Protein AF-A0A7S0ZBP8-F1 (afdb_monomer)

Secondary structure (DSSP, 8-state):
--------HHHHHHHHHHHHHTTSSGGGS---------------S-------------------PPPSBBTTT--BTTSS-EEE-S-TT---EEEHHHHHHTT--HHHHHH-TT---TTTTT---TTSHHHHHHHHHHHHHHHHHHHHHHHHHHHHHTTTT-

pLDDT: mean 72.68, std 21.28, range [35.44, 97.38]

Organism: NCBI:txid708627

Structure (mmCIF, N/CA/C/O backbone):
data_AF-A0A7S0ZBP8-F1
#
_entry.id   AF-A0A7S0ZBP8-F1
#
loop_
_atom_site.group_PDB
_atom_site.id
_atom_site.type_symbol
_atom_site.label_atom_id
_atom_site.label_alt_id
_atom_site.label_comp_id
_atom_site.label_asym_id
_atom_site.label_entity_id
_atom_site.label_seq_id
_atom_site.pdbx_PDB_ins_code
_atom_site.Cartn_x
_atom_site.Cartn_y
_atom_site.Cartn_z
_atom_site.occupancy
_atom_site.B_iso_or_equiv
_atom_site.auth_seq_id
_atom_site.auth_comp_id
_atom_site.auth_asym_id
_atom_site.auth_atom_id
_atom_site.pdbx_PDB_model_num
ATOM 1 N N . MET A 1 1 ? 44.136 10.427 9.299 1.00 45.34 1 MET A N 1
ATOM 2 C CA . MET A 1 1 ? 44.328 10.925 7.928 1.00 45.34 1 MET A CA 1
ATOM 3 C C . MET A 1 1 ? 43.539 9.967 7.051 1.00 45.34 1 MET A C 1
ATOM 5 O O . MET A 1 1 ? 43.930 8.815 6.970 1.00 45.34 1 MET A O 1
ATOM 9 N N . ASP A 1 2 ? 42.333 10.274 6.588 1.00 39.94 2 ASP A N 1
ATOM 10 C CA . ASP A 1 2 ? 41.768 11.600 6.349 1.00 39.94 2 ASP A CA 1
ATOM 11 C C . ASP A 1 2 ? 40.243 11.616 6.516 1.00 39.94 2 ASP A C 1
ATOM 13 O O . ASP A 1 2 ? 39.526 10.775 5.979 1.00 39.94 2 ASP A O 1
ATOM 17 N N . GLU A 1 3 ? 39.784 12.600 7.291 1.00 53.72 3 GLU A N 1
ATOM 18 C CA . GLU A 1 3 ? 38.437 13.160 7.252 1.00 53.72 3 GLU A CA 1
ATOM 19 C C . GLU A 1 3 ? 38.456 14.320 6.246 1.00 53.72 3 GLU A C 1
ATOM 21 O O . GLU A 1 3 ? 39.053 15.358 6.516 1.00 53.72 3 GLU A O 1
ATOM 26 N N . MET A 1 4 ? 37.850 14.133 5.078 1.00 52.19 4 MET A N 1
ATOM 27 C CA . MET A 1 4 ? 37.465 15.159 4.092 1.00 52.19 4 MET A CA 1
ATOM 28 C C . MET A 1 4 ? 36.795 14.353 2.968 1.00 52.19 4 MET A C 1
ATOM 30 O O . MET A 1 4 ? 37.409 13.445 2.431 1.00 52.19 4 MET A O 1
ATOM 34 N N . GLU A 1 5 ? 35.517 14.478 2.630 1.00 49.88 5 GLU A N 1
ATOM 35 C CA . GLU A 1 5 ? 34.766 15.693 2.353 1.00 49.88 5 GLU A CA 1
ATOM 36 C C . GLU A 1 5 ? 33.281 15.465 2.674 1.00 49.88 5 GLU A C 1
ATOM 38 O O . GLU A 1 5 ? 32.619 14.596 2.107 1.00 49.88 5 GLU A O 1
ATOM 43 N N . MET A 1 6 ? 32.742 16.264 3.590 1.00 52.03 6 MET A N 1
ATOM 44 C CA . MET A 1 6 ? 31.329 16.250 3.955 1.00 52.03 6 MET A CA 1
ATOM 45 C C . MET A 1 6 ? 30.750 17.655 3.808 1.00 52.03 6 MET A C 1
ATOM 47 O O . MET A 1 6 ? 30.241 18.196 4.772 1.00 52.03 6 MET A O 1
ATOM 51 N N . PHE A 1 7 ? 30.840 18.266 2.626 1.00 48.69 7 PHE A N 1
ATOM 52 C CA . PHE A 1 7 ? 30.105 19.496 2.308 1.00 48.69 7 PHE A CA 1
ATOM 53 C C . PHE A 1 7 ? 29.890 19.610 0.796 1.00 48.69 7 PHE A C 1
ATOM 55 O O . PHE A 1 7 ? 30.866 19.711 0.066 1.00 48.69 7 PHE A O 1
ATOM 62 N N . SER A 1 8 ? 28.622 19.574 0.350 1.00 53.81 8 SER A N 1
ATOM 63 C CA . SER A 1 8 ? 28.043 20.399 -0.745 1.00 53.81 8 SER A CA 1
ATOM 64 C C . SER A 1 8 ? 26.692 19.864 -1.290 1.00 53.81 8 SER A C 1
ATOM 66 O O . SER A 1 8 ? 26.326 20.123 -2.433 1.00 53.81 8 SER A O 1
ATOM 68 N N . PHE A 1 9 ? 25.896 19.115 -0.512 1.00 47.28 9 PHE A N 1
ATOM 69 C CA . PHE A 1 9 ? 24.532 18.757 -0.959 1.00 47.28 9 PHE A CA 1
ATOM 70 C C . PHE A 1 9 ? 23.498 19.866 -0.699 1.00 47.28 9 PHE A C 1
ATOM 72 O O . PHE A 1 9 ? 22.523 19.973 -1.441 1.00 47.28 9 PHE A O 1
ATOM 79 N N . ASP A 1 10 ? 23.735 20.737 0.287 1.00 46.47 10 ASP A N 1
ATOM 80 C CA . ASP A 1 10 ? 22.779 21.790 0.662 1.00 46.47 10 ASP A CA 1
ATOM 81 C C . ASP A 1 10 ? 22.759 22.981 -0.312 1.00 46.47 10 ASP A C 1
ATOM 83 O O . ASP A 1 10 ? 21.755 23.686 -0.400 1.00 46.47 10 ASP A O 1
ATOM 87 N N . ILE A 1 11 ? 23.825 23.191 -1.096 1.00 50.41 11 ILE A N 1
ATOM 88 C CA . ILE A 1 11 ? 23.882 24.281 -2.086 1.00 50.41 11 ILE A CA 1
ATOM 89 C C . ILE A 1 11 ? 23.091 23.902 -3.349 1.00 50.41 11 ILE A C 1
ATOM 91 O O . ILE A 1 11 ? 22.291 24.701 -3.832 1.00 50.41 11 ILE A O 1
ATOM 95 N N . ILE A 1 12 ? 23.208 22.651 -3.814 1.00 53.53 12 ILE A N 1
ATOM 96 C CA . ILE A 1 12 ? 22.434 22.144 -4.965 1.00 53.53 12 ILE A CA 1
ATOM 97 C C . ILE A 1 12 ? 20.932 22.077 -4.632 1.00 53.53 12 ILE A C 1
ATOM 99 O O . ILE A 1 12 ? 20.080 22.318 -5.488 1.00 53.53 12 ILE A O 1
ATOM 103 N N . PHE A 1 13 ? 20.591 21.793 -3.370 1.00 51.44 13 PHE A N 1
ATOM 104 C CA . PHE A 1 13 ? 19.205 21.684 -2.916 1.00 51.44 13 PHE A CA 1
ATOM 105 C C . PHE A 1 13 ? 18.428 23.010 -3.003 1.00 51.44 13 PHE A C 1
ATOM 107 O O . PHE A 1 13 ? 17.231 22.985 -3.287 1.00 51.44 13 PHE A O 1
ATOM 114 N N . ASN A 1 14 ? 19.089 24.161 -2.833 1.00 49.94 14 ASN A N 1
ATOM 115 C CA . ASN A 1 14 ? 18.423 25.465 -2.925 1.00 49.94 14 ASN A CA 1
ATOM 116 C C . ASN A 1 14 ? 18.255 25.967 -4.371 1.00 49.94 14 ASN A C 1
ATOM 118 O O . ASN A 1 14 ? 17.224 26.567 -4.673 1.00 49.94 14 ASN A O 1
ATOM 122 N N . GLU A 1 15 ? 19.173 25.658 -5.294 1.00 50.78 15 GLU A N 1
ATOM 123 C CA . GLU A 1 15 ? 19.006 26.026 -6.715 1.00 50.78 15 GLU A CA 1
ATOM 124 C C . GLU A 1 15 ? 17.877 25.239 -7.410 1.00 50.78 15 GLU A C 1
ATOM 126 O O . GLU A 1 15 ? 17.181 25.780 -8.274 1.00 50.78 15 GLU A O 1
ATOM 131 N N . MET A 1 16 ? 17.617 23.985 -7.010 1.00 53.16 16 MET A N 1
ATOM 132 C CA . MET A 1 16 ? 16.524 23.187 -7.594 1.00 53.16 16 MET A CA 1
ATOM 133 C C . MET A 1 16 ? 15.120 23.640 -7.154 1.00 53.16 16 MET A C 1
ATOM 135 O O . MET A 1 16 ? 14.142 23.348 -7.849 1.00 53.16 16 MET A O 1
ATOM 139 N N . ILE A 1 17 ? 14.993 24.365 -6.036 1.00 56.31 17 ILE A N 1
ATOM 140 C CA . ILE A 1 17 ? 13.701 24.877 -5.550 1.00 56.31 17 ILE A CA 1
ATOM 141 C C . ILE A 1 17 ? 13.234 26.085 -6.382 1.00 56.31 17 ILE A C 1
ATOM 143 O O . ILE A 1 17 ? 12.043 26.181 -6.687 1.00 56.31 17 ILE A O 1
ATOM 147 N N . GLU A 1 18 ? 14.137 26.962 -6.837 1.00 50.66 18 GLU A N 1
ATOM 148 C CA . GLU A 1 18 ? 13.751 28.149 -7.621 1.00 50.66 18 GLU A CA 1
ATOM 149 C C . GLU A 1 18 ? 13.313 27.829 -9.060 1.00 50.66 18 GLU A C 1
ATOM 151 O O . GLU A 1 18 ? 12.442 28.510 -9.611 1.00 50.66 18 GLU A O 1
ATOM 156 N N . GLN A 1 19 ? 13.834 26.761 -9.675 1.00 51.91 19 GLN A N 1
ATOM 157 C CA . GLN A 1 19 ? 13.426 26.385 -11.036 1.00 51.91 19 GLN A CA 1
ATOM 158 C C . GLN A 1 19 ? 12.028 25.749 -11.099 1.00 51.91 19 GLN A C 1
ATOM 160 O O . GLN A 1 19 ? 11.353 25.850 -12.126 1.00 51.91 19 GLN A O 1
ATOM 165 N N . HIS A 1 20 ? 11.538 25.158 -10.004 1.00 48.62 20 HIS A N 1
ATOM 166 C CA . HIS A 1 20 ? 10.223 24.512 -9.983 1.00 48.62 20 HIS A CA 1
ATOM 167 C C . HIS A 1 20 ? 9.043 25.477 -9.792 1.00 48.62 20 HIS A C 1
ATOM 169 O O . HIS A 1 20 ? 7.914 25.106 -10.121 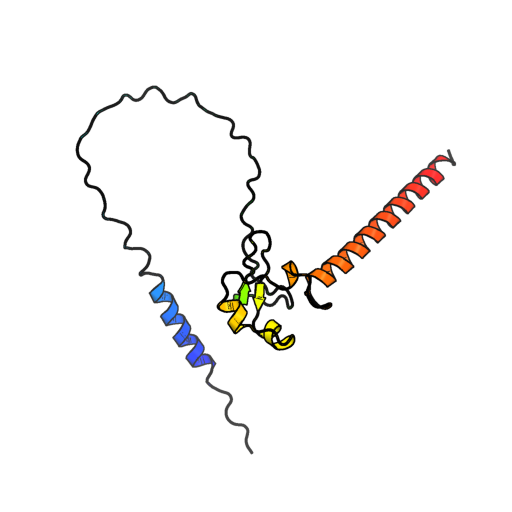1.00 48.62 20 HIS A O 1
ATOM 175 N N . PHE A 1 21 ? 9.267 26.716 -9.335 1.00 44.00 21 PHE A N 1
ATOM 176 C CA . PHE A 1 21 ? 8.180 27.696 -9.193 1.00 44.00 21 PHE A CA 1
ATOM 177 C C . PHE A 1 21 ? 7.760 28.306 -10.547 1.00 44.00 21 PHE A C 1
ATOM 179 O O . PHE A 1 21 ? 6.569 28.500 -10.793 1.00 44.00 21 PHE A O 1
ATOM 186 N N . LYS A 1 22 ? 8.698 28.491 -11.491 1.00 46.19 22 LYS A N 1
ATOM 187 C CA . LYS A 1 22 ? 8.428 29.110 -12.810 1.00 46.19 22 LYS A CA 1
ATOM 188 C C . LYS A 1 22 ? 7.641 28.237 -13.798 1.00 46.19 22 LYS A C 1
ATOM 190 O O . LYS A 1 22 ? 7.109 28.755 -14.774 1.00 46.19 22 LYS A O 1
ATOM 195 N N . VAL A 1 23 ? 7.512 26.929 -13.559 1.00 47.50 23 VAL A N 1
ATOM 196 C CA . VAL A 1 23 ? 6.758 26.026 -14.458 1.00 47.50 23 VAL A CA 1
ATOM 197 C C . VAL A 1 23 ? 5.245 26.059 -14.179 1.00 47.50 23 VAL A C 1
ATOM 199 O O . VAL A 1 23 ? 4.446 25.646 -15.018 1.00 47.50 23 VAL A O 1
ATOM 202 N N . SER A 1 24 ? 4.824 26.604 -13.033 1.00 45.28 24 SER A N 1
ATOM 203 C CA . SER A 1 24 ? 3.409 26.645 -12.639 1.00 45.28 24 SER A CA 1
ATOM 204 C C . SER A 1 24 ? 2.605 27.823 -13.215 1.00 45.28 24 SER A C 1
ATOM 206 O O . SER A 1 24 ? 1.378 27.767 -13.219 1.00 45.28 24 SER A O 1
ATOM 208 N N . GLU A 1 25 ? 3.260 28.837 -13.791 1.00 43.62 25 GLU A N 1
ATOM 209 C CA . GLU A 1 25 ? 2.589 30.015 -14.374 1.00 43.62 25 GLU A CA 1
ATOM 210 C C . GLU A 1 25 ? 2.195 29.850 -15.855 1.00 43.62 25 GLU A C 1
ATOM 212 O O . GLU A 1 25 ? 1.358 30.591 -16.365 1.00 43.62 25 GLU A O 1
ATOM 217 N N . ILE A 1 26 ? 2.729 28.845 -16.559 1.00 47.31 26 ILE A N 1
ATOM 218 C CA . ILE A 1 26 ? 2.511 28.690 -18.012 1.00 47.31 26 ILE A CA 1
ATOM 219 C C . ILE A 1 26 ? 1.235 27.881 -18.332 1.00 47.31 26 ILE A C 1
ATOM 221 O O . ILE A 1 26 ? 0.714 27.944 -19.443 1.00 47.31 26 ILE A O 1
ATOM 225 N N . GLN A 1 27 ? 0.653 27.167 -17.362 1.00 48.28 27 GLN A N 1
ATOM 226 C CA . GLN A 1 27 ? -0.534 26.321 -17.590 1.00 48.28 27 GLN A CA 1
ATOM 227 C C . GLN A 1 27 ? -1.885 27.000 -17.303 1.00 48.28 27 GLN A C 1
ATOM 229 O O . GLN A 1 27 ? -2.920 26.334 -17.335 1.00 48.28 27 GLN A O 1
ATOM 234 N N . ALA A 1 28 ? -1.904 28.315 -17.070 1.00 47.16 28 ALA A N 1
ATOM 235 C CA . ALA A 1 28 ? -3.134 29.060 -16.799 1.00 47.16 28 ALA A CA 1
ATOM 236 C C . ALA A 1 28 ? -3.714 29.821 -18.011 1.00 47.16 28 ALA A C 1
ATOM 238 O O . ALA A 1 28 ? -4.803 30.369 -17.883 1.00 47.16 28 ALA A O 1
ATOM 239 N N . ASN A 1 29 ? -3.047 29.855 -19.177 1.00 44.31 29 ASN A N 1
ATOM 240 C CA . ASN A 1 29 ? -3.329 30.898 -20.181 1.00 44.31 29 ASN A CA 1
ATOM 241 C C . ASN A 1 29 ? -3.677 30.450 -21.617 1.00 44.31 29 ASN A C 1
ATOM 243 O O . ASN A 1 29 ? -3.516 31.226 -22.551 1.00 44.31 29 ASN A O 1
ATOM 247 N N . THR A 1 30 ? -4.179 29.230 -21.843 1.00 43.25 30 THR A N 1
ATOM 248 C CA . THR A 1 30 ? -4.584 28.792 -23.206 1.00 43.25 30 THR A CA 1
ATOM 249 C C . THR A 1 30 ? -5.970 28.152 -23.287 1.00 43.25 30 THR A C 1
ATOM 251 O O . THR A 1 30 ? -6.216 27.261 -24.100 1.00 43.25 30 THR A O 1
ATOM 254 N N . LYS A 1 31 ? -6.919 28.628 -22.472 1.00 46.12 31 LYS A N 1
ATOM 255 C CA . LYS A 1 31 ? -8.337 28.243 -22.562 1.00 46.12 31 LYS A CA 1
ATOM 256 C C . LYS A 1 31 ? -9.275 29.397 -22.924 1.00 46.12 31 LYS A C 1
ATOM 258 O O . LYS A 1 31 ? -10.387 29.407 -22.431 1.00 46.12 31 LYS A O 1
ATOM 263 N N . GLU A 1 32 ? -8.902 30.306 -23.821 1.00 45.19 32 GLU A N 1
ATOM 264 C CA . GLU A 1 32 ? -9.882 31.210 -24.447 1.00 45.19 32 GLU A CA 1
ATOM 265 C C . GLU A 1 32 ? -9.551 31.461 -25.920 1.00 45.19 32 GLU A C 1
ATOM 267 O O . GLU A 1 32 ? -8.590 32.152 -26.228 1.00 45.19 32 GLU A O 1
ATOM 272 N N . ALA A 1 33 ? -10.332 30.851 -26.820 1.00 45.09 33 ALA A N 1
ATOM 273 C CA . ALA A 1 33 ? -10.664 31.360 -28.159 1.00 45.09 33 ALA A CA 1
ATOM 274 C C . ALA A 1 33 ? -11.532 30.326 -28.902 1.00 45.09 33 ALA A C 1
ATOM 276 O O . ALA A 1 33 ? -11.078 29.622 -29.803 1.00 45.09 33 ALA A O 1
ATOM 277 N N . SER A 1 34 ? -12.802 30.200 -28.516 1.00 42.53 34 SER A N 1
ATOM 278 C CA . SER A 1 34 ? -13.809 29.617 -29.405 1.00 42.53 34 SER A CA 1
ATOM 279 C C . SER A 1 34 ? -15.197 30.113 -29.020 1.00 42.53 34 SER A C 1
ATOM 281 O O . SER A 1 34 ? -15.780 29.606 -28.062 1.00 42.53 34 SER A O 1
ATOM 283 N N . LYS A 1 35 ? -15.684 31.116 -29.767 1.00 39.72 35 LYS A N 1
ATOM 284 C CA . LYS A 1 35 ? -17.062 31.292 -30.276 1.00 39.72 35 LYS A CA 1
ATOM 285 C C . LYS A 1 35 ? -17.393 32.777 -30.446 1.00 39.72 35 LYS A C 1
ATOM 287 O O . LYS A 1 35 ? -17.714 33.440 -29.469 1.00 39.72 35 LYS A O 1
ATOM 292 N N . ASP A 1 36 ? -17.426 33.234 -31.696 1.00 36.97 36 ASP A N 1
ATOM 293 C CA . ASP A 1 36 ? -18.347 34.298 -32.097 1.00 36.97 36 ASP A CA 1
ATOM 294 C C . ASP A 1 36 ? -19.638 33.635 -32.580 1.00 36.97 36 ASP A C 1
ATOM 296 O O . ASP A 1 36 ? -19.652 32.854 -33.536 1.00 36.97 36 ASP A O 1
ATOM 300 N N . GLY A 1 37 ? -20.707 33.891 -31.830 1.00 39.50 37 GLY A N 1
ATOM 301 C CA . GLY A 1 37 ? -22.065 33.452 -32.099 1.00 39.50 37 GLY A CA 1
ATOM 302 C C . GLY A 1 37 ? -22.863 34.563 -32.767 1.00 39.50 37 GLY A C 1
ATOM 303 O O . GLY A 1 37 ? -22.832 35.721 -32.358 1.00 39.50 37 GLY A O 1
ATOM 304 N N . THR A 1 38 ? -23.609 34.187 -33.798 1.00 39.72 38 THR A N 1
ATOM 305 C CA . THR A 1 38 ? -24.610 35.022 -34.451 1.00 39.72 38 THR A CA 1
ATOM 306 C C . THR A 1 38 ? -25.949 34.915 -33.710 1.00 39.72 38 THR A C 1
ATOM 308 O O . THR A 1 38 ? -26.394 33.816 -33.401 1.00 39.72 38 THR A O 1
ATOM 311 N N . LYS A 1 39 ? -26.602 36.074 -33.560 1.00 37.50 39 LYS A N 1
ATOM 312 C CA . LYS A 1 39 ? -28.046 36.338 -33.389 1.00 37.50 39 LYS A CA 1
ATOM 313 C C . LYS A 1 39 ? -28.760 35.999 -32.067 1.00 37.50 39 LYS A C 1
ATOM 315 O O . LYS A 1 39 ? -29.062 34.866 -31.722 1.00 37.50 39 LYS A O 1
ATOM 320 N N . THR A 1 40 ? -29.136 37.113 -31.446 1.00 47.41 40 THR A N 1
ATOM 321 C CA . THR A 1 40 ? -30.255 37.411 -30.551 1.00 47.41 40 THR A CA 1
ATOM 322 C C . THR A 1 40 ? -31.599 36.811 -30.968 1.00 47.41 40 THR A C 1
ATOM 324 O O . THR A 1 40 ? -32.083 37.137 -32.051 1.00 47.41 40 THR A O 1
ATOM 327 N N . GLU A 1 41 ? -32.259 36.116 -30.040 1.00 46.09 41 GLU A N 1
ATOM 328 C CA . GLU A 1 41 ? -33.716 36.158 -29.872 1.00 46.09 41 GLU A CA 1
ATOM 329 C C . GLU A 1 41 ? -34.061 36.201 -28.375 1.00 46.09 41 GLU A C 1
ATOM 331 O O . GLU A 1 41 ? -33.491 35.496 -27.544 1.00 46.09 41 GLU A O 1
ATOM 336 N N . SER A 1 42 ? -34.955 37.126 -28.048 1.00 59.75 42 SER A N 1
ATOM 337 C CA . SER A 1 42 ? -35.452 37.486 -26.725 1.00 59.75 42 SER A CA 1
ATOM 338 C C . SER A 1 42 ? -36.520 36.505 -26.248 1.00 59.75 42 SER A C 1
ATOM 340 O O . SER A 1 42 ? -37.547 36.362 -26.913 1.00 59.75 42 SER A O 1
ATOM 342 N N . ILE A 1 43 ? -36.329 35.892 -25.077 1.00 47.88 43 ILE A N 1
ATOM 343 C CA . ILE A 1 43 ? -37.364 35.100 -24.402 1.00 47.88 43 ILE A CA 1
ATOM 344 C C . ILE A 1 43 ? -37.516 35.598 -22.958 1.00 47.88 43 ILE A C 1
ATOM 346 O O . ILE A 1 43 ? -36.540 35.851 -22.255 1.00 47.88 43 ILE A O 1
ATOM 350 N N . SER A 1 44 ? -38.784 35.802 -22.605 1.00 52.97 44 SER A N 1
ATOM 351 C CA . SER A 1 44 ? -39.360 36.452 -21.425 1.00 52.97 44 SER A CA 1
ATOM 352 C C . SER A 1 44 ? -39.014 35.790 -20.079 1.00 52.97 44 SER A C 1
ATOM 354 O O . SER A 1 44 ? -38.714 34.600 -20.015 1.00 52.97 44 SER A O 1
ATOM 356 N N . LEU A 1 45 ? -39.081 36.581 -19.002 1.00 53.53 45 LEU A N 1
ATOM 357 C CA . LEU A 1 45 ? -38.406 36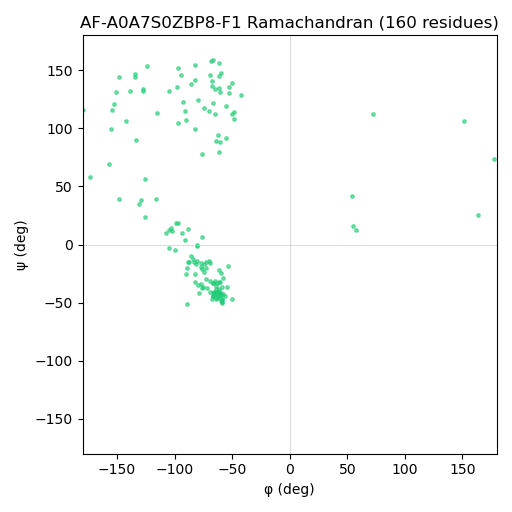.381 -17.715 1.00 53.53 45 LEU A CA 1
ATOM 358 C C . LEU A 1 45 ? -39.265 35.749 -16.592 1.00 53.53 45 LEU A C 1
ATOM 360 O O . LEU A 1 45 ? -38.863 35.823 -15.439 1.00 53.53 45 LEU A O 1
ATOM 364 N N . ASP A 1 46 ? -40.396 35.093 -16.889 1.00 49.31 46 ASP A N 1
ATOM 365 C CA . ASP A 1 46 ? -41.402 34.738 -15.859 1.00 49.31 46 ASP A CA 1
ATOM 366 C C . ASP A 1 46 ? -41.875 33.262 -15.813 1.00 49.31 46 ASP A C 1
ATOM 368 O O . ASP A 1 46 ? -43.047 32.994 -15.556 1.00 49.31 46 ASP A O 1
ATOM 372 N N . SER A 1 47 ? -41.024 32.246 -16.031 1.00 52.69 47 SER A N 1
ATOM 373 C CA . SER A 1 47 ? -41.466 30.835 -15.852 1.00 52.69 47 SER A CA 1
ATOM 374 C C . SER A 1 47 ? -40.358 29.810 -15.577 1.00 52.69 47 SER A C 1
ATOM 376 O O . SER A 1 47 ? -40.102 28.931 -16.394 1.00 52.69 47 SER A O 1
ATOM 378 N N . ALA A 1 48 ? -39.717 29.857 -14.404 1.00 45.56 48 ALA A N 1
ATOM 379 C CA . ALA A 1 48 ? -38.836 28.756 -13.974 1.00 45.56 48 ALA A CA 1
ATOM 380 C C . ALA A 1 48 ? -38.783 28.541 -12.447 1.00 45.56 48 ALA A C 1
ATOM 382 O O . ALA A 1 48 ? -37.719 28.264 -11.897 1.00 45.56 48 ALA A O 1
ATOM 383 N N . LEU A 1 49 ? -39.918 28.675 -11.748 1.00 48.50 49 LEU A N 1
ATOM 384 C CA . LEU A 1 49 ? -40.011 28.491 -10.288 1.00 48.50 49 LEU A CA 1
ATOM 385 C C . LEU A 1 49 ? -40.641 27.156 -9.849 1.00 48.50 49 LEU A C 1
ATOM 387 O O . LEU A 1 49 ? -40.933 26.974 -8.673 1.00 48.50 49 LEU A O 1
ATOM 391 N N . GLU A 1 50 ? -40.783 26.178 -10.742 1.00 49.84 50 GLU A N 1
ATOM 392 C CA . GLU A 1 50 ? -41.255 24.839 -10.372 1.00 49.84 50 GLU A CA 1
ATOM 393 C C . GLU A 1 50 ? -40.388 23.760 -11.008 1.00 49.84 50 GLU A C 1
ATOM 395 O O . GLU A 1 50 ? -40.643 23.321 -12.123 1.00 49.84 50 GLU A O 1
ATOM 400 N N . SER A 1 51 ? -39.337 23.346 -10.296 1.00 46.03 51 SER A N 1
ATOM 401 C CA . SER A 1 51 ? -38.713 22.014 -10.390 1.00 46.03 51 SER A CA 1
ATOM 402 C C . SER A 1 51 ? -37.648 21.865 -9.299 1.00 46.03 51 SER A C 1
ATOM 404 O O . SER A 1 51 ? -36.479 21.609 -9.574 1.00 46.03 51 SER A O 1
ATOM 406 N N . VAL A 1 52 ? -38.036 22.013 -8.028 1.00 45.38 52 VAL A N 1
ATOM 407 C CA . VAL A 1 52 ? -37.239 21.454 -6.926 1.00 45.38 52 VAL A CA 1
ATOM 408 C C . VAL A 1 52 ? -37.507 19.951 -6.924 1.00 45.38 52 VAL A C 1
ATOM 410 O O . VAL A 1 52 ? -38.325 19.442 -6.163 1.00 45.38 52 VAL A O 1
ATOM 413 N N . GLN A 1 53 ? -36.869 19.238 -7.852 1.00 45.25 53 GLN A N 1
ATOM 414 C CA . GLN A 1 53 ? -36.764 17.792 -7.752 1.00 45.25 53 GLN A CA 1
ATOM 415 C C . GLN A 1 53 ? -35.821 17.506 -6.590 1.00 45.25 53 GLN A C 1
ATOM 417 O O . GLN A 1 53 ? -34.652 17.888 -6.581 1.00 45.25 53 GLN A O 1
ATOM 422 N N . SER A 1 54 ? -36.384 16.888 -5.561 1.00 48.28 54 SER A N 1
ATOM 423 C CA . SER A 1 54 ? -35.663 16.311 -4.445 1.00 48.28 54 SER A CA 1
ATOM 424 C C . SER A 1 54 ? -34.728 15.227 -4.977 1.00 48.28 54 SER A C 1
ATOM 426 O O . SER A 1 54 ? -35.107 14.055 -5.050 1.00 48.28 54 SER A O 1
ATOM 428 N N . ASP A 1 55 ? -33.515 15.622 -5.355 1.00 35.44 55 ASP A N 1
ATOM 429 C CA . ASP A 1 55 ? -32.416 14.701 -5.595 1.00 35.44 55 ASP A CA 1
ATOM 430 C C . ASP A 1 55 ? -32.116 13.994 -4.277 1.00 35.44 55 ASP A C 1
ATOM 432 O O . ASP A 1 55 ? -31.399 14.471 -3.394 1.00 35.44 55 ASP A O 1
ATOM 436 N N . SER A 1 56 ? -32.732 12.825 -4.131 1.00 47.22 56 SER A N 1
ATOM 437 C CA . SER A 1 56 ? -32.373 11.823 -3.149 1.00 47.22 56 SER A CA 1
ATOM 438 C C . SER A 1 56 ? 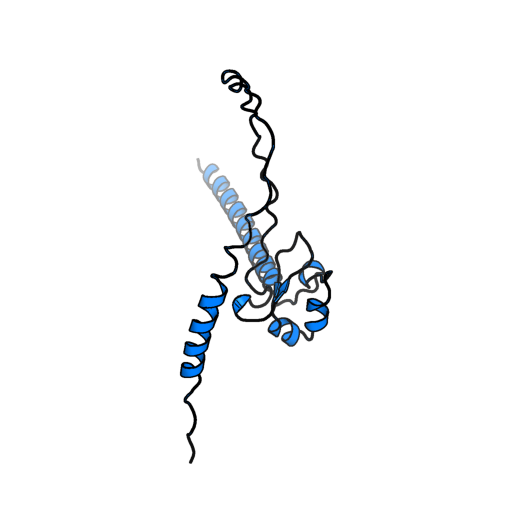-30.863 11.618 -3.218 1.00 47.22 56 SER A C 1
ATOM 440 O O . SER A 1 56 ? -30.346 11.061 -4.189 1.00 47.22 56 SER A O 1
ATOM 442 N N . PHE A 1 57 ? -30.166 12.099 -2.188 1.00 44.00 57 PHE A N 1
ATOM 443 C CA . PHE A 1 57 ? -28.728 11.972 -1.987 1.00 44.00 57 PHE A CA 1
ATOM 444 C C . PHE A 1 57 ? -28.369 10.483 -1.874 1.00 44.00 57 PHE A C 1
ATOM 446 O O . PHE A 1 57 ? -28.194 9.926 -0.792 1.00 44.00 57 PHE A O 1
ATOM 453 N N . SER A 1 58 ? -28.274 9.798 -3.008 1.00 53.25 58 SER A N 1
ATOM 454 C CA . SER A 1 58 ? -27.606 8.509 -3.075 1.00 53.25 58 SER A CA 1
ATOM 455 C C . SER A 1 58 ? -26.133 8.796 -2.795 1.00 53.25 58 SER A C 1
ATOM 457 O O . SER A 1 58 ? -25.549 9.603 -3.521 1.00 53.25 58 SER A O 1
ATOM 459 N N . PRO A 1 59 ? -25.494 8.205 -1.766 1.00 54.47 59 PRO A N 1
ATOM 460 C CA . PRO A 1 59 ? -24.062 8.359 -1.569 1.00 54.47 59 PRO A CA 1
ATOM 461 C C . PRO A 1 59 ? -23.356 7.710 -2.762 1.00 54.47 59 PRO A C 1
ATOM 463 O O . PRO A 1 59 ? -23.053 6.516 -2.769 1.00 54.47 59 PRO A O 1
ATOM 466 N N . GLY A 1 60 ? -23.136 8.507 -3.810 1.00 43.41 60 GLY A N 1
ATOM 467 C CA . GLY A 1 60 ? -22.424 8.107 -5.006 1.00 43.41 60 GLY A CA 1
ATOM 468 C C . GLY A 1 60 ? -21.082 7.538 -4.581 1.00 43.41 60 GLY A C 1
ATOM 469 O O . GLY A 1 60 ? -20.374 8.131 -3.760 1.00 43.41 60 GLY A O 1
ATOM 470 N N . LYS A 1 61 ? -20.751 6.351 -5.097 1.00 54.78 61 LYS A N 1
ATOM 471 C CA . LYS A 1 61 ? -19.460 5.692 -4.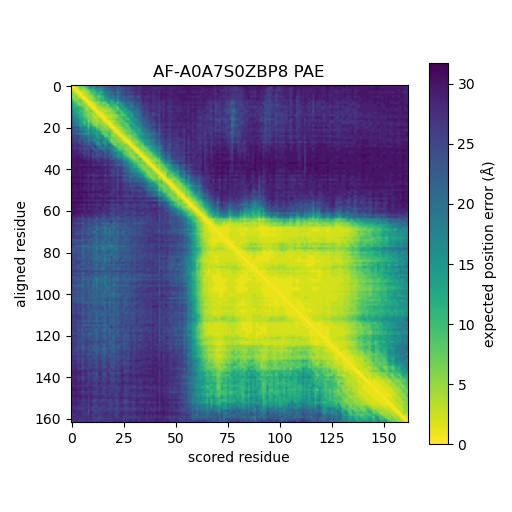891 1.00 54.78 61 LYS A CA 1
ATOM 472 C C . LYS A 1 61 ? -18.357 6.659 -5.331 1.00 54.78 61 LYS A C 1
ATOM 474 O O . LYS A 1 61 ? -17.987 6.681 -6.501 1.00 54.78 61 LYS A O 1
ATOM 479 N N . ARG A 1 62 ? -17.834 7.473 -4.408 1.00 56.06 62 ARG A N 1
ATOM 480 C CA . ARG A 1 62 ? -16.662 8.314 -4.667 1.00 56.06 62 ARG A CA 1
ATOM 481 C C . ARG A 1 62 ? -15.570 7.361 -5.136 1.00 56.06 62 ARG A C 1
ATOM 483 O O . ARG A 1 62 ? -15.236 6.428 -4.399 1.00 56.06 62 ARG A O 1
ATOM 490 N N . LYS A 1 63 ? -15.061 7.543 -6.362 1.00 55.56 63 LYS A N 1
ATOM 491 C CA . LYS A 1 63 ? -13.873 6.821 -6.837 1.00 55.56 63 LYS A CA 1
ATOM 492 C C . LYS A 1 63 ? -12.820 6.993 -5.741 1.00 55.56 63 LYS A C 1
ATOM 494 O O . LYS A 1 63 ? -12.450 8.120 -5.421 1.00 55.56 63 LYS A O 1
ATOM 499 N N . LYS A 1 64 ? -12.456 5.906 -5.053 1.00 67.88 64 LYS A N 1
ATOM 500 C CA . LYS A 1 64 ? -11.549 5.986 -3.904 1.00 67.88 64 LYS A CA 1
ATOM 501 C C . LYS A 1 64 ? -10.205 6.458 -4.434 1.00 67.88 64 LYS A C 1
ATOM 503 O O . LYS A 1 64 ? -9.561 5.717 -5.171 1.00 67.88 64 LYS A O 1
ATOM 508 N N . ASN A 1 65 ? -9.804 7.673 -4.065 1.00 78.69 65 ASN A N 1
ATOM 509 C CA . ASN A 1 65 ? -8.487 8.191 -4.411 1.00 78.69 65 ASN A CA 1
ATOM 510 C C . ASN A 1 65 ? -7.414 7.154 -4.031 1.00 78.69 65 ASN A C 1
ATOM 512 O O . ASN A 1 65 ? -7.528 6.509 -2.976 1.00 78.69 65 ASN A O 1
ATOM 516 N N . PRO A 1 66 ? -6.395 6.954 -4.882 1.00 80.69 66 PRO A N 1
ATOM 517 C CA . PRO A 1 66 ? -5.312 6.035 -4.578 1.00 80.69 66 PRO A CA 1
ATOM 518 C C . PRO A 1 66 ? -4.606 6.465 -3.289 1.00 80.69 66 PRO A C 1
ATOM 520 O O . PRO A 1 66 ? -4.527 7.647 -2.957 1.00 80.69 66 PRO A O 1
ATOM 523 N N . SER A 1 67 ? -4.099 5.491 -2.540 1.00 87.25 67 SER A N 1
ATOM 524 C CA . SER A 1 67 ? -3.386 5.735 -1.295 1.00 87.25 67 SER A CA 1
ATOM 525 C C . SER A 1 67 ? -2.099 6.505 -1.567 1.00 87.25 67 SER A C 1
ATOM 527 O O . SER A 1 67 ? -1.306 6.126 -2.428 1.00 87.25 67 SER A O 1
ATOM 529 N N . CYS A 1 68 ? -1.855 7.541 -0.767 1.00 91.62 68 CYS A N 1
ATOM 530 C CA . CYS A 1 68 ? -0.604 8.295 -0.778 1.00 91.62 68 CYS A CA 1
ATOM 531 C C . CYS A 1 68 ? 0.553 7.553 -0.089 1.00 91.62 68 CYS A C 1
ATOM 533 O O . CYS A 1 68 ? 1.611 8.142 0.114 1.00 91.62 68 CYS A O 1
ATOM 535 N N . TYR A 1 69 ? 0.368 6.292 0.313 1.00 93.94 69 TYR A N 1
ATOM 536 C CA . TYR A 1 69 ? 1.346 5.522 1.074 1.00 93.94 69 TYR A CA 1
ATOM 537 C C . TYR A 1 69 ? 1.510 4.120 0.497 1.00 93.94 69 TYR A C 1
ATOM 539 O O . TYR A 1 69 ? 0.553 3.491 0.043 1.00 93.94 69 TYR A O 1
ATOM 547 N N . CYS A 1 70 ? 2.730 3.596 0.588 1.00 95.00 70 CYS A N 1
ATOM 548 C CA . CYS A 1 70 ? 3.006 2.207 0.269 1.00 95.00 70 CYS A CA 1
ATOM 549 C C . CYS A 1 70 ? 2.207 1.282 1.195 1.00 95.00 70 CYS A C 1
ATOM 551 O O . CYS A 1 70 ? 2.240 1.398 2.423 1.00 95.00 70 CYS A O 1
ATOM 553 N N . HIS A 1 71 ? 1.531 0.311 0.596 1.00 93.75 71 HIS A N 1
ATOM 554 C CA . HIS A 1 71 ? 0.709 -0.664 1.287 1.00 93.75 71 HIS A CA 1
ATOM 555 C C . HIS A 1 71 ? 1.505 -1.534 2.274 1.00 93.75 71 HIS A C 1
ATOM 557 O O . HIS A 1 71 ? 0.974 -1.931 3.312 1.00 93.75 71 HIS A O 1
ATOM 563 N N . LEU A 1 72 ? 2.772 -1.816 1.966 1.00 94.50 72 LEU A N 1
ATOM 564 C CA . LEU A 1 72 ? 3.608 -2.732 2.739 1.00 94.50 72 LEU A CA 1
ATOM 565 C C . LEU A 1 72 ? 4.365 -2.009 3.855 1.00 94.50 72 LEU A C 1
ATOM 567 O O . LEU A 1 72 ? 4.257 -2.398 5.012 1.00 94.50 72 LEU A O 1
ATOM 571 N N . CYS A 1 73 ? 5.067 -0.919 3.535 1.00 93.75 73 CYS A N 1
ATOM 572 C CA . CYS A 1 73 ? 5.930 -0.224 4.497 1.00 93.75 73 CYS A CA 1
ATOM 573 C C . CYS A 1 73 ? 5.367 1.102 5.035 1.00 93.75 73 CYS A C 1
ATOM 575 O O . CYS A 1 73 ? 6.006 1.734 5.870 1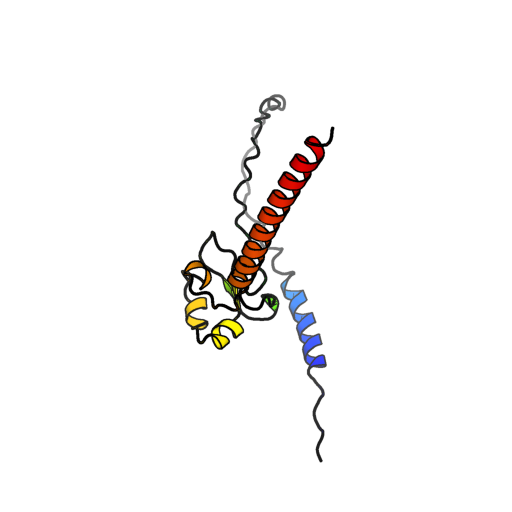.00 93.75 73 CYS A O 1
ATOM 577 N N . SER A 1 74 ? 4.200 1.558 4.561 1.00 93.50 74 SER A N 1
ATOM 578 C CA . SER A 1 74 ? 3.590 2.849 4.932 1.00 93.50 74 SER A CA 1
ATOM 579 C C . SER A 1 74 ? 4.444 4.091 4.658 1.00 93.50 74 SER A C 1
ATOM 581 O O . SER A 1 74 ? 4.095 5.175 5.117 1.00 93.50 74 SER A O 1
ATOM 583 N N . ARG A 1 75 ? 5.534 3.974 3.891 1.00 94.12 75 ARG A N 1
ATOM 584 C CA . ARG A 1 75 ? 6.279 5.146 3.420 1.00 94.12 75 ARG A CA 1
ATOM 585 C C . ARG A 1 75 ? 5.420 5.936 2.430 1.00 94.12 75 ARG A C 1
ATOM 587 O O . ARG A 1 75 ? 4.709 5.315 1.636 1.00 94.12 75 ARG A O 1
ATOM 594 N N . PRO A 1 76 ? 5.458 7.274 2.471 1.00 93.25 76 PRO A N 1
ATOM 595 C CA . PRO A 1 76 ? 4.658 8.090 1.575 1.00 93.25 76 PRO A CA 1
ATOM 596 C C . PRO A 1 76 ? 5.159 7.995 0.128 1.00 93.25 76 PRO A C 1
ATOM 598 O O . PRO A 1 76 ? 6.360 7.882 -0.118 1.00 93.25 76 PRO A O 1
ATOM 601 N N . ALA A 1 77 ? 4.229 8.069 -0.821 1.00 89.12 77 ALA A N 1
ATOM 602 C CA . ALA A 1 77 ? 4.472 7.896 -2.251 1.00 89.12 77 ALA A CA 1
ATOM 603 C C . ALA A 1 77 ? 5.276 9.040 -2.891 1.00 89.12 77 ALA A C 1
ATOM 605 O O . ALA A 1 77 ? 5.817 8.861 -3.969 1.00 89.12 77 ALA A O 1
ATOM 606 N N . TRP A 1 78 ? 5.394 10.198 -2.233 1.00 88.88 78 TRP A N 1
ATOM 607 C CA . TRP A 1 78 ? 6.232 11.302 -2.714 1.00 88.88 78 TRP A CA 1
ATOM 608 C C . TRP A 1 78 ? 7.733 11.084 -2.462 1.00 88.88 78 TRP A C 1
ATOM 610 O O . TRP A 1 78 ? 8.550 11.774 -3.054 1.00 88.88 78 TRP A O 1
ATOM 620 N N . ARG A 1 79 ? 8.116 10.136 -1.590 1.00 90.25 79 ARG A N 1
ATOM 621 C CA . ARG A 1 79 ? 9.533 9.847 -1.281 1.00 90.25 79 ARG A CA 1
ATOM 622 C C . ARG A 1 79 ? 10.168 8.798 -2.185 1.00 90.25 79 ARG A C 1
ATOM 624 O O . ARG A 1 79 ? 11.384 8.658 -2.163 1.00 90.25 79 ARG A O 1
ATOM 631 N N . LEU A 1 80 ? 9.364 7.972 -2.847 1.00 92.69 80 LEU A N 1
ATOM 632 C CA . LEU A 1 80 ? 9.825 6.799 -3.589 1.00 92.69 80 LEU A CA 1
ATOM 633 C C . LEU A 1 80 ? 8.901 6.561 -4.784 1.00 92.69 80 LEU A C 1
ATOM 635 O O . LEU A 1 80 ? 7.690 6.699 -4.605 1.00 92.69 80 LEU A O 1
ATOM 639 N N . PRO A 1 81 ? 9.415 6.104 -5.938 1.00 95.31 81 PRO A N 1
ATOM 640 C CA . PRO A 1 81 ? 8.575 5.629 -7.029 1.00 95.31 81 PRO A CA 1
ATOM 641 C C . PRO A 1 81 ? 7.590 4.561 -6.538 1.00 95.31 81 PRO A C 1
ATOM 643 O O . PRO A 1 81 ? 7.943 3.664 -5.760 1.00 95.31 81 PRO A O 1
ATOM 646 N N . THR A 1 82 ? 6.328 4.672 -6.954 1.00 96.00 82 THR A N 1
ATOM 647 C CA . THR A 1 82 ? 5.266 3.735 -6.563 1.00 96.00 82 THR A CA 1
ATOM 648 C C . THR A 1 82 ? 4.431 3.312 -7.757 1.00 96.00 82 THR A C 1
ATOM 650 O O . THR A 1 82 ? 4.137 4.126 -8.627 1.00 96.00 82 THR A O 1
ATOM 653 N N . VAL A 1 83 ? 3.992 2.054 -7.749 1.00 95.81 83 VAL A N 1
ATOM 654 C CA . VAL A 1 83 ? 3.023 1.524 -8.714 1.00 95.81 83 VAL A CA 1
ATOM 655 C C . VAL A 1 83 ? 1.669 1.378 -8.033 1.00 95.81 83 VAL A C 1
ATOM 657 O O . VAL A 1 83 ? 1.568 0.843 -6.920 1.00 95.81 83 VAL A O 1
ATOM 660 N N . ARG A 1 84 ? 0.619 1.863 -8.698 1.00 95.25 84 ARG A N 1
ATOM 661 C CA . ARG A 1 84 ? -0.774 1.786 -8.241 1.00 95.25 84 ARG A CA 1
ATOM 662 C C . ARG A 1 84 ? -1.457 0.567 -8.845 1.00 95.25 84 ARG A C 1
ATOM 664 O O . ARG A 1 84 ? -1.177 0.193 -9.972 1.00 95.25 84 ARG A O 1
ATOM 671 N N . CYS A 1 85 ? -2.368 -0.042 -8.092 1.00 95.38 85 CYS A N 1
ATOM 672 C CA . CYS A 1 85 ? -3.200 -1.117 -8.623 1.00 95.38 85 CYS A CA 1
ATOM 673 C C . CYS A 1 85 ? -4.171 -0.582 -9.686 1.00 95.38 85 CYS A C 1
ATOM 675 O O . CYS A 1 85 ? -4.844 0.419 -9.442 1.00 95.38 85 CYS A O 1
ATOM 677 N N . SER A 1 86 ? -4.316 -1.304 -10.795 1.00 94.62 86 SER A N 1
ATOM 678 C CA . SER A 1 86 ? -5.306 -1.034 -11.847 1.00 94.62 86 SER A CA 1
ATOM 679 C C . SER A 1 86 ? -6.753 -1.333 -11.415 1.00 94.62 86 SER A C 1
ATOM 681 O O . SER A 1 86 ? -7.715 -0.946 -12.078 1.00 94.62 86 SER A O 1
ATOM 683 N N . ASN A 1 87 ? -6.957 -2.058 -10.305 1.00 93.94 87 ASN A N 1
ATOM 684 C CA . ASN A 1 87 ? -8.294 -2.427 -9.832 1.00 93.94 87 ASN A CA 1
ATOM 685 C C . ASN A 1 87 ? -8.999 -1.219 -9.211 1.00 93.94 87 ASN A C 1
ATOM 687 O O . ASN A 1 87 ? -8.595 -0.734 -8.157 1.00 93.94 87 ASN A O 1
ATOM 691 N N . THR A 1 88 ? -10.116 -0.801 -9.806 1.00 90.38 88 THR A N 1
ATOM 692 C CA . THR A 1 88 ? -10.910 0.366 -9.386 1.00 90.38 88 THR A CA 1
ATOM 693 C C . THR A 1 88 ? -11.471 0.260 -7.965 1.00 90.38 88 THR A C 1
ATOM 695 O O . THR A 1 88 ? -11.755 1.277 -7.332 1.00 90.38 88 THR A O 1
ATOM 698 N N . SER A 1 89 ? -11.602 -0.956 -7.425 1.00 91.25 89 SER A N 1
ATOM 699 C CA . SER A 1 89 ? -12.003 -1.185 -6.030 1.00 91.25 89 SER A CA 1
ATOM 700 C C . SER A 1 89 ? -10.831 -1.149 -5.034 1.00 91.25 89 SER A C 1
ATOM 702 O O . SER A 1 89 ? -11.049 -1.097 -3.819 1.00 91.25 89 SER A O 1
ATOM 704 N N . CYS A 1 90 ? -9.587 -1.124 -5.522 1.00 92.50 90 CYS A N 1
ATOM 705 C CA . CYS A 1 90 ? -8.369 -1.170 -4.724 1.00 92.50 90 CYS A CA 1
ATOM 706 C C . CYS A 1 90 ? -7.556 0.125 -4.837 1.00 92.50 90 CYS A C 1
ATOM 708 O O . CYS A 1 90 ? -6.908 0.396 -5.838 1.00 92.50 90 CYS A O 1
ATOM 710 N N . SER A 1 91 ? -7.457 0.868 -3.738 1.00 92.75 91 SER A N 1
ATOM 711 C CA . SER A 1 91 ? -6.648 2.092 -3.661 1.00 92.75 91 SER A CA 1
ATOM 712 C C . SER A 1 91 ? -5.183 1.859 -3.258 1.00 92.75 91 SER A C 1
ATOM 714 O O . SER A 1 91 ? -4.500 2.795 -2.858 1.00 92.75 91 SER A O 1
ATOM 716 N N . LYS A 1 92 ? -4.672 0.623 -3.278 1.00 93.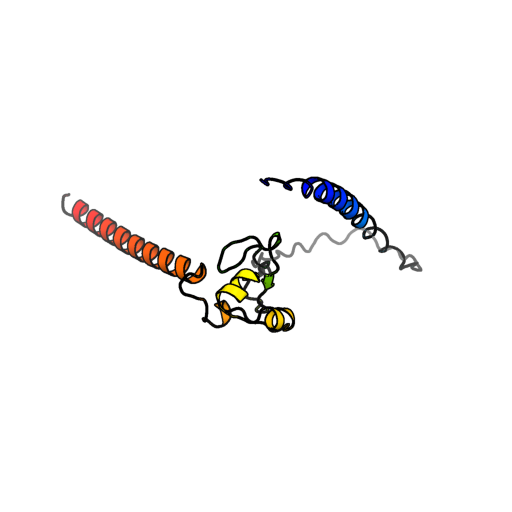00 92 LYS A N 1
ATOM 717 C CA . LYS A 1 92 ? -3.319 0.316 -2.772 1.00 93.00 92 LYS A CA 1
ATOM 718 C C . LYS A 1 92 ? -2.234 0.616 -3.808 1.00 93.00 92 LYS A C 1
ATOM 720 O O . LYS A 1 92 ? -2.399 0.301 -4.984 1.00 93.00 92 LYS A O 1
ATOM 725 N N . ALA A 1 93 ? -1.109 1.140 -3.327 1.00 94.44 93 ALA A N 1
ATOM 726 C CA . ALA A 1 93 ? 0.124 1.334 -4.085 1.00 94.44 93 ALA A CA 1
ATOM 727 C C . ALA A 1 93 ? 1.296 0.630 -3.384 1.00 94.44 93 ALA A C 1
ATOM 729 O O . ALA A 1 93 ? 1.258 0.436 -2.166 1.00 94.44 93 ALA A O 1
ATOM 730 N N . ILE A 1 94 ? 2.332 0.236 -4.122 1.00 95.75 94 ILE A N 1
ATOM 731 C CA . ILE A 1 94 ? 3.549 -0.387 -3.573 1.00 95.75 94 ILE A CA 1
ATOM 732 C C . ILE A 1 94 ? 4.759 0.394 -4.091 1.00 95.75 94 ILE A C 1
ATOM 734 O O . ILE A 1 94 ? 4.811 0.729 -5.271 1.00 95.75 94 ILE A O 1
ATOM 738 N N . CYS A 1 95 ? 5.701 0.726 -3.205 1.00 96.88 95 CYS A N 1
ATOM 739 C CA . CYS A 1 95 ? 6.926 1.424 -3.591 1.00 96.88 95 CYS A CA 1
ATOM 740 C C . CYS A 1 95 ? 7.992 0.474 -4.139 1.00 96.88 95 CYS A C 1
ATOM 742 O O . CYS A 1 95 ? 8.038 -0.694 -3.755 1.00 96.88 95 CYS A O 1
ATOM 744 N N . GLU A 1 96 ? 8.882 1.010 -4.966 1.00 97.38 96 GLU A N 1
ATOM 745 C CA . GLU A 1 96 ? 10.011 0.302 -5.580 1.00 97.38 96 GLU A CA 1
ATOM 746 C C . GLU A 1 96 ? 10.850 -0.492 -4.566 1.00 97.38 96 GLU A C 1
ATOM 748 O O . GLU A 1 96 ? 11.047 -1.689 -4.733 1.00 97.38 96 GLU A O 1
ATOM 753 N N . LYS A 1 97 ? 11.216 0.114 -3.427 1.00 97.31 97 LYS A N 1
ATOM 754 C CA . LYS A 1 97 ? 11.977 -0.576 -2.363 1.00 97.31 97 LYS A CA 1
ATOM 755 C C . LYS A 1 97 ? 11.286 -1.830 -1.823 1.00 97.31 97 LYS A C 1
ATOM 757 O O . LYS A 1 97 ? 11.939 -2.733 -1.311 1.00 97.31 97 LYS A O 1
ATOM 762 N N . CYS A 1 98 ? 9.954 -1.875 -1.855 1.00 96.62 98 CYS A N 1
ATOM 763 C CA . CYS A 1 98 ? 9.235 -3.081 -1.468 1.00 96.62 98 CYS A CA 1
ATOM 764 C C . CYS A 1 98 ? 9.228 -4.123 -2.588 1.00 96.62 98 CYS A C 1
ATOM 766 O O . CYS A 1 98 ? 9.310 -5.298 -2.266 1.00 96.62 98 CYS A O 1
ATOM 768 N N . PHE A 1 99 ? 9.168 -3.725 -3.861 1.00 97.00 99 PHE A N 1
ATOM 769 C CA . PHE A 1 99 ? 9.374 -4.669 -4.964 1.00 97.00 99 PHE A CA 1
ATOM 770 C C . PHE A 1 99 ? 10.751 -5.329 -4.868 1.00 97.00 99 PHE A C 1
ATOM 772 O O . PHE A 1 99 ? 10.832 -6.550 -4.890 1.00 97.00 99 PHE A O 1
ATOM 779 N N . GLU A 1 100 ? 11.797 -4.536 -4.637 1.00 97.00 100 GLU A N 1
ATOM 780 C CA . GLU A 1 100 ? 13.162 -5.028 -4.442 1.00 97.00 100 GLU A CA 1
ATOM 781 C C . GLU A 1 100 ? 13.257 -6.002 -3.258 1.00 97.00 100 GLU A C 1
ATOM 783 O O . GLU A 1 100 ? 13.725 -7.127 -3.418 1.00 97.00 100 GLU A O 1
ATOM 788 N N . LYS A 1 101 ? 12.721 -5.618 -2.088 1.00 96.81 101 LYS A N 1
ATOM 789 C CA . LYS A 1 101 ? 12.727 -6.456 -0.874 1.00 96.81 101 LYS A CA 1
ATOM 790 C C . LYS A 1 101 ? 12.115 -7.847 -1.096 1.00 96.81 101 LYS A C 1
ATOM 792 O O . LYS A 1 101 ? 12.556 -8.797 -0.458 1.00 96.81 101 LYS A O 1
ATOM 797 N N . TYR A 1 102 ? 11.073 -7.959 -1.920 1.00 96.25 102 TYR A N 1
ATOM 798 C CA . TYR A 1 102 ? 10.377 -9.229 -2.172 1.00 96.25 102 TYR A CA 1
ATOM 799 C C . TYR A 1 102 ? 10.715 -9.844 -3.537 1.00 96.25 102 TYR A C 1
ATOM 801 O O . TYR A 1 102 ? 10.037 -10.781 -3.950 1.00 96.25 102 TYR A O 1
ATOM 809 N N . HIS A 1 103 ? 11.752 -9.346 -4.219 1.00 96.50 103 HIS A N 1
ATOM 810 C CA . HIS A 1 103 ? 12.193 -9.826 -5.532 1.00 96.50 103 HIS A CA 1
ATOM 811 C C . HIS A 1 103 ? 11.078 -9.834 -6.595 1.00 96.50 103 HIS A C 1
ATOM 813 O O . HIS A 1 103 ? 10.943 -10.773 -7.377 1.00 96.50 103 HIS A O 1
ATOM 819 N N . TRP A 1 104 ? 10.257 -8.784 -6.619 1.00 96.00 104 TRP A N 1
ATOM 820 C CA . TRP A 1 104 ? 9.231 -8.572 -7.640 1.00 96.00 104 TRP A CA 1
ATOM 821 C C . TRP A 1 104 ? 9.726 -7.631 -8.738 1.00 96.00 104 TRP A C 1
ATOM 823 O O . TRP A 1 104 ? 10.517 -6.723 -8.482 1.00 96.00 104 TRP A O 1
ATOM 833 N N . ASP A 1 105 ? 9.191 -7.781 -9.950 1.00 96.69 105 ASP A N 1
ATOM 834 C CA . ASP A 1 105 ? 9.564 -6.934 -11.084 1.00 96.69 105 ASP A CA 1
ATOM 835 C C . ASP A 1 105 ? 8.802 -5.598 -11.069 1.00 96.69 105 ASP A C 1
ATOM 837 O O . ASP A 1 105 ? 7.636 -5.499 -11.468 1.00 96.69 105 ASP A O 1
ATOM 841 N N . PHE A 1 106 ? 9.477 -4.551 -10.587 1.00 97.19 106 PHE A N 1
ATOM 842 C CA . PHE A 1 106 ? 8.939 -3.191 -10.570 1.00 97.19 106 PHE A CA 1
ATOM 843 C C . PHE A 1 106 ? 8.735 -2.634 -11.982 1.00 97.19 106 PHE A C 1
ATOM 845 O O . PHE A 1 106 ? 7.714 -2.002 -12.247 1.00 97.19 106 PHE A O 1
ATOM 852 N N . LYS A 1 107 ? 9.677 -2.882 -12.899 1.00 96.50 107 LYS A N 1
ATOM 853 C CA . LYS A 1 107 ? 9.644 -2.327 -14.256 1.00 96.50 107 LYS A CA 1
ATOM 854 C C . LYS A 1 107 ? 8.468 -2.898 -15.036 1.00 96.50 107 LYS A C 1
ATOM 856 O O . LYS A 1 107 ? 7.735 -2.141 -15.668 1.00 96.50 107 LYS A O 1
ATOM 861 N N . HIS A 1 108 ? 8.245 -4.205 -14.933 1.00 95.56 108 HIS A N 1
ATOM 862 C CA . HIS A 1 108 ? 7.071 -4.842 -15.517 1.00 95.56 108 HIS A CA 1
ATOM 863 C C . HIS A 1 108 ? 5.771 -4.261 -14.945 1.00 95.56 108 HIS A C 1
ATOM 865 O O . HIS A 1 108 ? 4.853 -3.959 -15.699 1.00 95.56 108 HIS A O 1
ATOM 871 N N . ALA A 1 109 ? 5.701 -4.038 -13.630 1.00 96.12 109 ALA A N 1
ATOM 872 C CA . ALA A 1 109 ? 4.510 -3.479 -12.993 1.00 96.12 109 ALA A CA 1
ATOM 873 C C . ALA A 1 109 ? 4.219 -2.020 -13.393 1.00 96.12 109 ALA A C 1
ATOM 875 O O . ALA A 1 109 ? 3.056 -1.641 -13.467 1.00 96.12 109 ALA A O 1
ATOM 876 N N . VAL A 1 110 ? 5.250 -1.206 -13.650 1.00 95.62 110 VAL A N 1
ATOM 877 C CA . VAL A 1 110 ? 5.094 0.175 -14.149 1.00 95.62 110 VAL A CA 1
ATOM 878 C C . VAL A 1 110 ? 4.585 0.196 -15.590 1.00 95.62 110 VAL A C 1
ATOM 880 O O . VAL A 1 110 ? 3.756 1.035 -15.923 1.00 95.62 110 VAL A O 1
ATOM 883 N N . LEU A 1 111 ? 5.097 -0.697 -16.440 1.00 96.06 111 LEU A N 1
ATOM 884 C CA . LEU A 1 111 ? 4.772 -0.737 -17.871 1.00 96.06 111 LEU A CA 1
ATOM 885 C C . LEU A 1 111 ? 3.443 -1.437 -18.177 1.00 96.06 111 LEU A C 1
ATOM 887 O O . LEU A 1 111 ? 2.944 -1.344 -19.293 1.00 96.06 111 LEU A O 1
ATOM 891 N N . ASN A 1 112 ? 2.893 -2.170 -17.212 1.00 95.12 112 ASN A N 1
ATOM 892 C CA . ASN A 1 112 ? 1.667 -2.930 -17.376 1.00 95.12 112 ASN A CA 1
ATOM 893 C C . ASN A 1 112 ? 0.462 -2.141 -16.838 1.00 95.12 112 ASN A C 1
ATOM 895 O O . ASN A 1 112 ? 0.226 -2.104 -15.628 1.00 95.12 112 ASN A O 1
ATOM 899 N N . ASP A 1 113 ? -0.343 -1.576 -17.740 1.00 92.12 113 ASP A N 1
ATOM 900 C CA . ASP A 1 113 ? -1.568 -0.831 -17.401 1.00 92.12 113 ASP A CA 1
ATOM 901 C C . ASP A 1 113 ? -2.601 -1.678 -16.635 1.00 92.12 113 ASP A C 1
ATOM 903 O O . ASP A 1 113 ? -3.417 -1.160 -15.865 1.00 92.12 113 ASP A O 1
ATOM 907 N N . GLU A 1 114 ? -2.547 -3.002 -16.787 1.00 95.81 114 GLU A N 1
ATOM 908 C CA . GLU A 1 114 ? -3.438 -3.940 -16.112 1.00 95.81 114 GLU A CA 1
ATOM 909 C C . GLU A 1 114 ? -2.890 -4.441 -14.772 1.00 95.81 114 GLU A C 1
ATOM 911 O O . GLU A 1 114 ? -3.561 -5.229 -14.098 1.00 95.81 114 GLU A O 1
ATOM 916 N N . TYR A 1 115 ? -1.741 -3.940 -14.305 1.00 95.50 115 TYR A N 1
ATOM 917 C CA . TYR A 1 115 ? -1.086 -4.412 -13.085 1.00 95.50 115 TYR A CA 1
ATOM 918 C C . TYR A 1 115 ? -2.041 -4.531 -11.882 1.00 95.50 115 TYR A C 1
ATOM 920 O O . TYR A 1 115 ? -2.555 -3.553 -11.320 1.00 95.50 115 TYR A O 1
ATOM 928 N N . ARG A 1 116 ? -2.246 -5.773 -11.433 1.00 96.69 116 ARG A N 1
ATOM 929 C CA . ARG A 1 116 ? -2.951 -6.100 -10.192 1.00 96.69 116 ARG A CA 1
ATOM 930 C C . ARG A 1 116 ? -1.939 -6.212 -9.064 1.00 96.69 116 ARG A 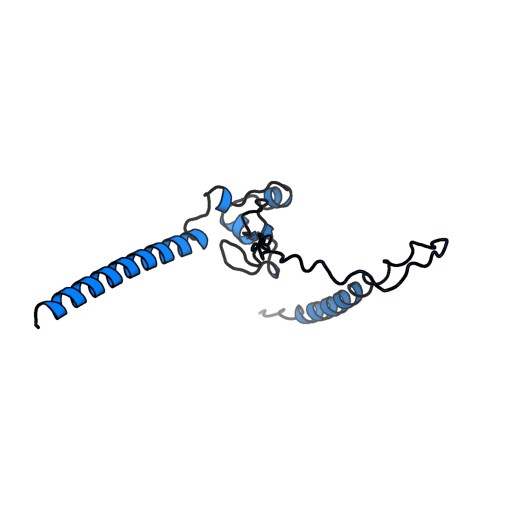C 1
ATOM 932 O O . ARG A 1 116 ? -1.019 -7.018 -9.114 1.00 96.69 116 ARG A O 1
ATOM 939 N N . CYS A 1 117 ? -2.126 -5.422 -8.009 1.00 95.38 117 CYS A N 1
ATOM 940 C CA . CYS A 1 117 ? -1.236 -5.506 -6.860 1.00 95.38 117 CYS A CA 1
ATOM 941 C C . CYS A 1 117 ? -1.409 -6.826 -6.102 1.00 95.38 117 CYS A C 1
ATOM 943 O O . CYS A 1 117 ? -2.495 -7.403 -6.077 1.00 95.38 117 CYS A O 1
ATOM 945 N N . HIS A 1 118 ? -0.370 -7.200 -5.356 1.00 95.25 118 HIS A N 1
ATOM 946 C CA . HIS A 1 118 ? -0.320 -8.394 -4.506 1.00 95.25 118 HIS A CA 1
ATOM 947 C C . HIS A 1 118 ? -1.470 -8.511 -3.491 1.00 95.25 118 HIS A C 1
ATOM 949 O O . HIS A 1 118 ? -1.750 -9.583 -2.969 1.00 95.25 118 HIS A O 1
ATOM 955 N N . HIS A 1 119 ? -2.162 -7.407 -3.193 1.00 94.00 119 HIS A N 1
ATOM 956 C CA . HIS A 1 119 ? -3.365 -7.453 -2.368 1.00 94.00 119 HIS A CA 1
ATOM 957 C C . HIS A 1 119 ? -4.587 -7.985 -3.117 1.00 94.00 119 HIS A C 1
ATOM 959 O O . HIS A 1 119 ? -5.411 -8.649 -2.509 1.00 94.00 119 HIS A O 1
ATOM 965 N N . CYS A 1 120 ? -4.739 -7.656 -4.400 1.00 94.50 120 CYS A N 1
ATOM 966 C CA . CYS A 1 120 ? -5.866 -8.136 -5.204 1.00 94.50 120 CYS A CA 1
ATOM 967 C C . CYS A 1 120 ? -5.684 -9.588 -5.650 1.00 94.50 120 CYS A C 1
ATOM 969 O O . CYS A 1 120 ? -6.659 -10.219 -6.033 1.00 94.50 120 CYS A O 1
ATOM 971 N N . THR A 1 121 ? -4.451 -10.089 -5.625 1.00 94.19 121 THR A N 1
ATOM 972 C CA . THR A 1 121 ? -4.089 -11.469 -5.969 1.00 94.19 121 THR A CA 1
ATOM 973 C C . THR A 1 121 ? -3.841 -12.333 -4.727 1.00 94.19 121 THR A C 1
ATOM 975 O O . THR A 1 121 ? -3.260 -13.405 -4.843 1.00 94.19 121 THR A O 1
ATOM 978 N N . ASP A 1 122 ? -4.194 -11.840 -3.532 1.00 91.44 122 ASP A N 1
ATOM 979 C CA . ASP A 1 122 ? -4.022 -12.507 -2.229 1.00 91.44 122 ASP A CA 1
ATOM 980 C C . ASP A 1 122 ? -2.591 -12.971 -1.876 1.00 91.44 122 ASP A C 1
ATOM 982 O O . ASP A 1 122 ? -2.363 -13.687 -0.897 1.00 91.44 122 ASP A O 1
ATOM 986 N N . SER A 1 123 ? -1.590 -12.459 -2.592 1.00 93.06 123 SER A N 1
ATOM 987 C CA . SER A 1 123 ? -0.166 -12.770 -2.437 1.00 93.06 123 SER A CA 1
ATOM 988 C C . SER A 1 123 ? 0.597 -11.744 -1.586 1.00 93.06 123 SER A C 1
ATOM 990 O O . SER A 1 123 ? 1.824 -11.663 -1.628 1.00 93.06 123 SER A O 1
ATOM 992 N N . CYS A 1 124 ? -0.106 -10.940 -0.779 1.00 93.75 124 CYS A N 1
ATOM 993 C CA . CYS A 1 124 ? 0.544 -10.046 0.176 1.00 93.75 124 CYS A CA 1
ATOM 994 C C . CYS A 1 124 ? 1.378 -10.831 1.210 1.00 93.75 124 CYS A C 1
ATOM 996 O O . CYS A 1 124 ? 0.859 -11.775 1.810 1.00 93.75 124 CYS A O 1
ATOM 998 N N . PRO A 1 125 ? 2.616 -10.397 1.511 1.00 92.81 125 PRO A N 1
ATOM 999 C CA . PRO A 1 125 ? 3.464 -11.055 2.499 1.00 92.81 125 PRO A CA 1
ATOM 1000 C C . PRO A 1 125 ? 2.887 -10.922 3.917 1.00 92.81 125 PRO A C 1
ATOM 1002 O O . PRO A 1 125 ? 2.080 -10.031 4.202 1.00 92.81 125 PRO A O 1
ATOM 1005 N N . ASN A 1 126 ? 3.295 -11.807 4.830 1.00 87.31 126 ASN A N 1
ATOM 1006 C CA . ASN A 1 126 ? 2.760 -11.863 6.200 1.00 87.31 126 ASN A CA 1
ATOM 1007 C C . ASN A 1 126 ? 2.983 -10.576 7.004 1.00 87.31 126 ASN A C 1
ATOM 1009 O O . ASN A 1 126 ? 2.135 -10.200 7.811 1.00 87.31 126 ASN A O 1
ATOM 1013 N N . ASP A 1 127 ? 4.085 -9.876 6.749 1.00 85.38 127 ASP A N 1
ATOM 1014 C CA . ASP A 1 127 ? 4.425 -8.602 7.383 1.00 85.38 127 ASP A CA 1
ATOM 1015 C C . ASP A 1 127 ? 3.700 -7.397 6.754 1.00 85.38 127 ASP A C 1
ATOM 1017 O O . ASP A 1 127 ? 3.830 -6.267 7.231 1.00 85.38 127 ASP A O 1
ATOM 1021 N N . SER A 1 128 ? 2.887 -7.617 5.714 1.00 87.50 128 SER A N 1
ATOM 1022 C CA . SER A 1 128 ? 2.086 -6.564 5.096 1.00 87.50 128 SER A CA 1
ATOM 1023 C C . SER A 1 128 ? 1.083 -5.954 6.074 1.00 87.50 128 SER A C 1
ATOM 1025 O O . SER A 1 128 ? 0.453 -6.621 6.902 1.00 87.50 128 SER A O 1
ATOM 1027 N N . ARG A 1 129 ? 0.847 -4.647 5.925 1.00 84.81 129 ARG A N 1
ATOM 1028 C CA . ARG A 1 129 ? -0.107 -3.934 6.778 1.00 84.81 129 ARG A CA 1
ATOM 1029 C C . ARG A 1 129 ? -1.513 -4.514 6.683 1.00 84.81 129 ARG A C 1
ATOM 1031 O O . ARG A 1 129 ? -2.175 -4.547 7.714 1.00 84.81 129 ARG A O 1
ATOM 1038 N N . CYS A 1 130 ? -1.988 -4.971 5.513 1.00 85.81 130 CYS A N 1
ATOM 1039 C CA . CYS A 1 130 ? -3.341 -5.548 5.430 1.00 85.81 130 CYS A CA 1
ATOM 1040 C C . CYS A 1 130 ? -3.490 -6.754 6.358 1.00 85.81 130 CYS A C 1
ATOM 1042 O O . CYS A 1 130 ? -4.444 -6.774 7.133 1.00 85.81 130 CYS A O 1
ATOM 1044 N N . ARG A 1 131 ? -2.534 -7.690 6.344 1.00 83.69 131 ARG A N 1
ATOM 1045 C CA . ARG A 1 131 ? -2.572 -8.878 7.202 1.00 83.69 131 ARG A CA 1
ATOM 1046 C C . ARG A 1 131 ? -2.435 -8.503 8.672 1.00 83.69 131 ARG A C 1
ATOM 1048 O O . ARG A 1 131 ? -3.246 -8.925 9.490 1.00 83.69 131 ARG A O 1
ATOM 1055 N N . VAL A 1 132 ? -1.507 -7.608 9.013 1.00 83.69 132 VAL A N 1
ATOM 1056 C CA . VAL A 1 132 ? -1.358 -7.118 10.396 1.00 83.69 132 VAL A CA 1
ATOM 1057 C C . VAL A 1 132 ? -2.639 -6.441 10.900 1.00 83.69 132 VAL A C 1
ATOM 1059 O O . VAL A 1 132 ? -3.062 -6.680 12.033 1.00 83.69 132 VAL A O 1
ATOM 1062 N N . TYR A 1 133 ? -3.285 -5.606 10.082 1.00 80.50 133 TYR A N 1
ATOM 1063 C CA . TYR A 1 133 ? -4.554 -4.969 10.442 1.00 80.50 133 TYR A CA 1
ATOM 1064 C C . TYR A 1 133 ? -5.691 -5.984 10.568 1.00 80.50 133 TYR A C 1
ATOM 1066 O O . TYR A 1 133 ? -6.467 -5.882 11.516 1.00 80.50 133 TYR A O 1
ATOM 1074 N N . GLN A 1 134 ? -5.785 -6.967 9.671 1.00 79.38 134 GLN A N 1
ATOM 1075 C CA . GLN A 1 134 ? -6.778 -8.042 9.754 1.00 79.38 134 GLN A CA 1
ATOM 1076 C C . GLN A 1 134 ? -6.624 -8.835 11.054 1.00 79.38 134 GLN A C 1
ATOM 1078 O O . GLN A 1 134 ? -7.596 -8.969 11.792 1.00 79.38 134 GLN A O 1
ATOM 1083 N N . LEU A 1 135 ? -5.403 -9.257 11.397 1.00 77.62 135 LEU A N 1
ATOM 1084 C CA . LEU A 1 135 ? -5.113 -9.982 12.638 1.00 77.62 135 LEU A CA 1
ATOM 1085 C C . LEU A 1 135 ? -5.465 -9.150 13.880 1.00 77.62 135 LEU A C 1
ATOM 1087 O O . LEU A 1 135 ? -6.141 -9.626 14.794 1.00 77.62 135 LEU A O 1
ATOM 1091 N N . LYS A 1 136 ? -5.069 -7.870 13.903 1.00 77.69 136 LYS A N 1
ATOM 1092 C CA . LYS A 1 136 ? -5.398 -6.960 15.012 1.00 77.69 136 LYS A CA 1
ATOM 1093 C C . LYS A 1 136 ? -6.904 -6.736 15.146 1.00 77.69 136 LYS A C 1
ATOM 1095 O O . LYS A 1 136 ? -7.418 -6.700 16.264 1.00 77.69 136 LYS A O 1
ATOM 1100 N N . ASN A 1 137 ? -7.616 -6.586 14.034 1.00 79.19 137 ASN A N 1
ATOM 1101 C CA . ASN A 1 137 ? -9.061 -6.374 14.038 1.00 79.19 137 ASN A CA 1
ATOM 1102 C C . ASN A 1 137 ? -9.828 -7.646 14.416 1.00 79.19 137 ASN A C 1
ATOM 1104 O O . ASN A 1 137 ? -10.796 -7.545 15.168 1.00 79.19 137 ASN A O 1
ATOM 1108 N N . ALA A 1 138 ? -9.371 -8.822 13.980 1.00 78.12 138 ALA A N 1
ATOM 1109 C CA . ALA A 1 138 ? -9.927 -10.109 14.389 1.00 78.12 138 ALA A CA 1
ATOM 1110 C C . ALA A 1 138 ? -9.844 -10.274 15.914 1.00 78.12 138 ALA A C 1
ATOM 1112 O O . ALA A 1 138 ? -10.868 -10.473 16.569 1.00 78.12 138 ALA A O 1
ATOM 1113 N N . LYS A 1 139 ? -8.660 -10.026 16.493 1.00 78.50 139 LYS A N 1
ATOM 1114 C CA . LYS A 1 139 ? -8.452 -10.047 17.950 1.00 78.50 139 LYS A CA 1
ATOM 1115 C C . LYS A 1 139 ? -9.365 -9.060 18.684 1.00 78.50 139 LYS A C 1
ATOM 1117 O O . LYS A 1 139 ? -9.959 -9.390 19.706 1.00 78.50 139 LYS A O 1
ATOM 1122 N N . ARG A 1 140 ? -9.529 -7.840 18.161 1.00 77.31 140 ARG A N 1
ATOM 1123 C CA . ARG A 1 140 ? -10.454 -6.843 18.736 1.00 77.31 140 ARG A CA 1
ATOM 1124 C C . ARG A 1 140 ? -11.913 -7.297 18.673 1.00 77.31 140 ARG A C 1
ATOM 1126 O O . ARG A 1 140 ? -12.663 -7.029 19.607 1.00 77.31 140 ARG A O 1
ATOM 1133 N N . GLY A 1 141 ? -12.319 -7.958 17.591 1.00 81.31 141 GLY A N 1
ATOM 1134 C CA . GLY A 1 141 ? -13.664 -8.511 17.439 1.00 81.31 141 GLY A CA 1
ATOM 1135 C C . GLY A 1 141 ? -13.968 -9.578 18.489 1.00 81.31 141 GLY A C 1
ATOM 1136 O O . GLY A 1 141 ? -15.028 -9.542 19.108 1.00 81.31 141 GLY A O 1
ATOM 1137 N N . GLU A 1 142 ? -13.019 -10.474 18.742 1.00 83.81 142 GLU A N 1
ATOM 1138 C CA . GLU A 1 142 ? -13.137 -11.508 19.771 1.00 83.81 142 GLU A CA 1
ATOM 1139 C C . GLU A 1 142 ? -13.220 -10.916 21.182 1.00 83.81 142 GLU A C 1
ATOM 1141 O O . GLU A 1 142 ? -14.144 -11.229 21.932 1.00 83.81 142 GLU A O 1
ATOM 1146 N N . ILE A 1 143 ? -12.336 -9.967 21.510 1.00 81.56 143 ILE A N 1
ATOM 1147 C CA . ILE A 1 143 ? -12.373 -9.260 22.799 1.00 81.56 143 ILE A CA 1
ATOM 1148 C C . ILE A 1 143 ? -13.737 -8.590 23.007 1.00 81.56 143 ILE A C 1
ATOM 1150 O O . ILE A 1 143 ? -14.327 -8.717 24.078 1.00 81.56 143 ILE A O 1
ATOM 1154 N N . ARG A 1 144 ? -14.288 -7.922 21.983 1.00 82.44 144 ARG A N 1
ATOM 1155 C CA . ARG A 1 144 ? -15.619 -7.294 22.068 1.00 82.44 144 ARG A CA 1
ATOM 1156 C C . ARG A 1 144 ? -16.726 -8.310 22.346 1.00 82.44 144 ARG A C 1
ATOM 1158 O O . ARG A 1 144 ? -17.588 -8.032 23.176 1.00 82.44 144 ARG A O 1
ATOM 1165 N N . LYS A 1 145 ? -16.697 -9.476 21.691 1.00 87.56 145 LYS A N 1
ATOM 1166 C CA . LYS A 1 145 ? -17.667 -10.559 21.932 1.00 87.56 145 LYS A CA 1
ATOM 1167 C C . LYS A 1 145 ? -17.572 -11.080 23.367 1.00 87.56 145 LYS A C 1
ATOM 11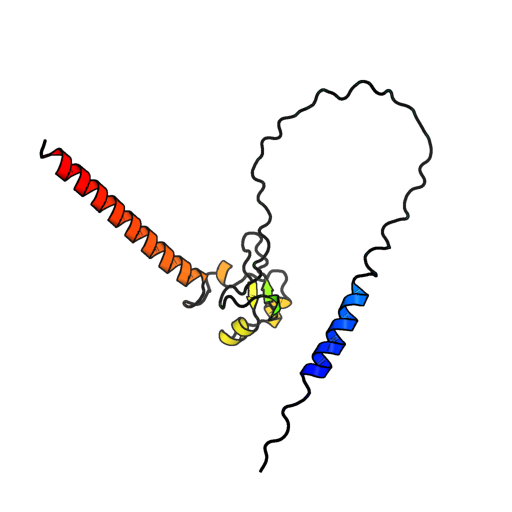69 O O . LYS A 1 145 ? -18.599 -11.217 24.030 1.00 87.56 145 LYS A O 1
ATOM 1174 N N . ASN A 1 146 ? -16.357 -11.293 23.869 1.00 88.38 146 ASN A N 1
ATOM 1175 C CA . ASN A 1 146 ? -16.131 -11.775 25.232 1.00 88.38 146 ASN A CA 1
ATOM 1176 C C . ASN A 1 146 ? -16.583 -10.749 26.282 1.00 88.38 146 ASN A C 1
ATOM 1178 O O . ASN A 1 146 ? -17.301 -11.103 27.214 1.00 88.38 146 ASN A O 1
ATOM 1182 N N . VAL A 1 147 ? -16.267 -9.465 26.091 1.00 87.06 147 VAL A N 1
ATOM 1183 C CA . VAL A 1 147 ? -16.739 -8.379 26.969 1.00 87.06 147 VAL A CA 1
ATOM 1184 C C . VAL A 1 147 ? -18.268 -8.279 26.961 1.00 87.06 147 VAL A C 1
ATOM 1186 O O . VAL A 1 147 ? -18.875 -8.125 28.019 1.00 87.06 147 VAL A O 1
ATOM 1189 N N . ALA A 1 148 ? -18.913 -8.400 25.797 1.00 88.19 148 ALA A N 1
ATOM 1190 C CA . ALA A 1 148 ? -20.374 -8.399 25.707 1.00 88.19 148 ALA A CA 1
ATOM 1191 C C . ALA A 1 148 ? -21.000 -9.589 26.457 1.00 88.19 148 ALA A C 1
ATOM 1193 O O . ALA A 1 148 ? -22.004 -9.419 27.151 1.00 88.19 148 ALA A O 1
ATOM 1194 N N . LYS A 1 149 ? -20.384 -10.777 26.370 1.00 90.12 149 LYS A N 1
ATOM 1195 C CA . LYS A 1 149 ? -20.819 -11.976 27.099 1.00 90.12 149 LYS A CA 1
ATOM 1196 C C . LYS A 1 149 ? -20.711 -11.792 28.617 1.00 90.12 149 LYS A C 1
ATOM 1198 O O . LYS A 1 149 ? -21.681 -12.071 29.316 1.00 90.12 149 LYS A O 1
ATOM 1203 N N . LEU A 1 150 ? -19.591 -11.257 29.110 1.00 88.06 150 LEU A N 1
ATOM 1204 C CA . LEU A 1 150 ? -19.382 -10.985 30.539 1.00 88.06 150 LEU A CA 1
ATOM 1205 C C . LEU A 1 150 ? -20.390 -9.964 31.087 1.00 88.06 150 LEU A C 1
ATOM 1207 O O . LEU A 1 150 ? -20.995 -10.198 32.129 1.00 88.06 150 LEU A O 1
ATOM 1211 N N . LYS A 1 151 ? -20.650 -8.873 30.354 1.00 88.81 151 LYS A N 1
ATOM 1212 C CA . LYS A 1 151 ? -21.668 -7.881 30.747 1.00 88.81 151 LYS A CA 1
ATOM 1213 C C . LYS A 1 151 ? -23.071 -8.484 30.827 1.00 88.81 151 LYS A C 1
ATOM 1215 O O . LYS A 1 151 ? -23.834 -8.145 31.727 1.00 88.81 151 LYS A O 1
ATOM 1220 N N . LYS A 1 152 ? -23.416 -9.388 29.901 1.00 87.12 152 LYS A N 1
ATOM 1221 C CA . LYS A 1 152 ? -24.704 -10.096 29.930 1.00 87.12 152 LYS A CA 1
ATOM 1222 C C . LYS A 1 152 ? -24.814 -11.004 31.159 1.00 87.12 152 LYS A C 1
ATOM 1224 O O . LYS A 1 152 ? -25.865 -11.017 31.784 1.00 87.12 152 LYS A O 1
ATOM 1229 N N . GLN A 1 153 ? -23.743 -11.711 31.525 1.00 86.81 153 GLN A N 1
ATOM 1230 C CA . GLN A 1 153 ? -23.711 -12.573 32.714 1.00 86.81 153 GLN A CA 1
ATOM 1231 C C . GLN A 1 153 ? -23.836 -11.776 34.020 1.00 86.81 153 GLN A C 1
ATOM 1233 O O . GLN A 1 153 ? -24.624 -12.156 34.879 1.00 86.81 153 GLN A O 1
ATOM 1238 N N . GLN A 1 154 ? -23.138 -10.642 34.139 1.00 81.88 154 GLN A N 1
ATOM 1239 C CA . GLN A 1 154 ? -23.248 -9.765 35.313 1.00 81.88 154 GLN A CA 1
ATOM 1240 C C . GLN A 1 154 ? -24.674 -9.237 35.506 1.00 81.88 154 GLN A C 1
ATOM 1242 O O . GLN A 1 154 ? -25.175 -9.242 36.623 1.00 81.88 154 GLN A O 1
ATOM 1247 N N . LYS A 1 155 ? -25.358 -8.850 34.419 1.00 79.19 155 LYS A N 1
ATOM 1248 C CA . LYS A 1 155 ? -26.739 -8.350 34.489 1.00 79.19 155 LYS A CA 1
ATOM 1249 C C . LYS A 1 155 ? -27.737 -9.409 34.974 1.00 79.19 155 LYS A C 1
ATOM 1251 O O . LYS A 1 155 ? -28.684 -9.060 35.669 1.00 79.19 155 LYS A O 1
ATOM 1256 N N . VAL A 1 156 ? -27.531 -10.677 34.605 1.00 74.56 156 VAL A N 1
ATOM 1257 C CA . VAL A 1 156 ? -28.366 -11.797 35.076 1.00 74.56 156 VAL A CA 1
ATOM 1258 C C . VAL A 1 156 ? -28.156 -12.017 36.576 1.00 74.56 156 VAL A C 1
ATOM 1260 O O . VAL A 1 156 ? -29.125 -12.052 37.319 1.00 74.56 156 VAL A O 1
ATOM 1263 N N . GLN A 1 157 ? -26.903 -12.043 37.041 1.00 68.12 157 GLN A N 1
ATOM 1264 C CA . GLN A 1 157 ? -26.591 -12.249 38.463 1.00 68.12 157 GLN A CA 1
ATOM 1265 C C . GLN A 1 157 ? -27.121 -11.138 39.379 1.00 68.12 157 GLN A C 1
ATOM 1267 O O . GLN A 1 157 ? -27.501 -11.411 40.510 1.00 68.12 157 GLN A O 1
ATOM 1272 N N . THR A 1 158 ? -27.171 -9.892 38.904 1.00 71.19 158 THR A N 1
ATOM 1273 C CA . THR A 1 158 ? -27.728 -8.772 39.681 1.00 71.19 158 THR A CA 1
ATOM 1274 C C . THR A 1 158 ? -29.254 -8.773 39.773 1.00 71.19 158 THR A C 1
ATOM 1276 O O . THR A 1 158 ? -29.795 -8.055 40.605 1.00 71.19 158 THR A O 1
ATOM 1279 N N . PHE A 1 159 ? -29.949 -9.525 38.913 1.00 64.69 159 PHE A N 1
ATOM 1280 C CA . PHE A 1 159 ? -31.415 -9.569 38.891 1.00 64.69 159 PHE A CA 1
ATOM 1281 C C . PHE A 1 159 ? -31.982 -10.670 39.802 1.00 64.69 159 PHE A C 1
ATOM 1283 O O . PHE A 1 159 ? -33.084 -10.518 40.304 1.00 64.69 159 PHE A O 1
ATOM 1290 N N . ASP A 1 160 ? -31.209 -11.726 40.078 1.00 61.34 160 ASP A N 1
ATOM 1291 C CA . ASP A 1 160 ? -31.601 -12.825 40.980 1.00 61.34 160 ASP A CA 1
ATOM 1292 C C . ASP A 1 160 ? -31.426 -12.496 42.484 1.00 61.34 160 ASP A C 1
ATOM 1294 O O . ASP A 1 160 ? -31.685 -13.341 43.336 1.00 61.34 160 ASP A O 1
ATOM 1298 N N . GLN A 1 161 ? -30.952 -11.293 42.833 1.00 58.75 161 GLN A N 1
ATOM 1299 C CA . GLN A 1 161 ? -30.726 -10.854 44.225 1.00 58.75 161 GLN A CA 1
ATOM 1300 C C . GLN A 1 161 ? -31.745 -9.811 44.730 1.00 58.75 161 GLN A C 1
ATOM 1302 O O . GLN A 1 161 ? -31.531 -9.230 45.795 1.00 58.75 161 GLN A O 1
ATOM 1307 N N . GLN A 1 162 ? -32.821 -9.553 43.978 1.00 52.91 162 GLN A N 1
ATOM 1308 C CA . GLN A 1 162 ? -33.932 -8.667 44.360 1.00 52.91 162 GLN A CA 1
ATOM 1309 C C . GLN A 1 162 ? -35.221 -9.467 44.515 1.00 52.91 162 GLN A C 1
ATOM 1311 O O . GLN A 1 162 ? -35.988 -9.131 45.442 1.00 52.91 162 GLN A O 1
#

Foldseek 3Di:
DDDDDDDDPVVVVVVVVVVVVVVVVPPPPPPDDDDDDDDDDDDDDPDDPDDPPPPPCDVPPDQPAADQAAQAPRHGCVVFPWAAALDSVDNHIHGPVVCVVVVHDPPCRNPDNNRHDCVNVVNDDCSGPVNVVVVVVVVVVVVVVVVVVVVVVVVVVVVVVD

Sequence (162 aa):
MDEMEMFSFDIIFNEMIEQHFKVSEIQANTKEASKDGTKTESISLDSALESVQSDSFSPGKRKKNPSCYCHLCSRPAWRLPTVRCSNTSCSKAICEKCFEKYHWDFKHAVLNDEYRCHHCTDSCPNDSRCRVYQLKNAKRGEIRKNVAKLKKQQKVQTFDQQ

Mean predicted aligned error: 17.92 Å

Solvent-accessible surface area (backbone atoms only — not comparable to full-atom values): 10551 Å² total; per-residue (Å²): 138,80,94,82,86,93,82,73,68,72,64,58,57,56,60,59,56,63,63,60,60,68,65,67,69,71,81,77,77,86,87,84,89,88,83,90,79,85,80,91,80,92,80,84,94,84,85,85,90,83,76,88,71,81,76,74,82,66,85,68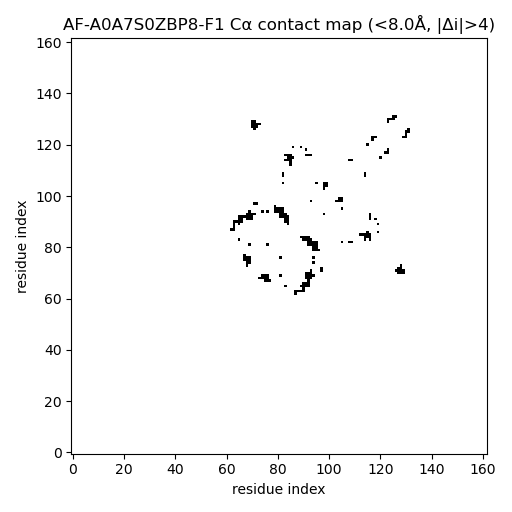,82,68,79,62,70,66,48,65,31,18,50,56,80,62,49,52,46,91,80,42,67,61,43,66,31,55,45,82,93,45,38,52,20,45,31,50,73,57,25,59,75,70,75,46,68,53,69,61,44,67,74,34,81,75,29,70,40,45,72,82,69,74,64,55,56,80,83,20,42,67,52,50,50,50,54,55,49,52,54,50,52,51,53,52,52,52,53,53,51,53,54,54,52,53,56,52,62,65,59,80,76,114

Radius of gyration: 29.4 Å; Cα contacts (8 Å, |Δi|>4): 112; chains: 1; bounding box: 86×50×79 Å